Protein AF-A0A254S0J0-F1 (afdb_monomer)

Radius of gyration: 15.3 Å; Cα contacts (8 Å, |Δi|>4): 254; chains: 1; bounding box: 44×31×38 Å

Secondary structure (DSSP, 8-state):
--HHHHHHHHHHH-TTS-TTSHHHHHHHHHHHS--SSPPPHHHHHHHT-SSEEEEEEEEEESSHHHHHHHHHHH-GGGGG-SEEEEEEE-SSSS--HHHHHHHHHHHHHHHTTS----SSEEEEEE----------S---EEEEEEEEEE-

Sequence (151 aa):
MSINDATALIKKLSPLMDESSEVFRELAFFFGGSAKVMVNQADLTKFLGRKRLYRVIRLKGESYKDCVYQLVDDYPESMEALGMLRYYKAPAGKIQWQEIENAEIAMGKELTMNAYGWAPDAWTAFESGATKNDSEESPLHEMVAILAFDF

pLDDT: mean 86.56, std 13.16, range [40.75, 97.19]

Solvent-accessible surface area (backbone atoms only — not comparable to full-atom values): 8297 Å² total; per-residue (Å²): 100,49,43,68,58,30,45,53,50,47,42,72,69,42,69,84,63,54,76,87,38,68,63,46,49,51,52,20,44,68,59,10,42,84,49,75,40,87,71,65,72,68,39,57,58,46,54,59,38,86,65,60,38,76,50,75,47,80,34,72,19,94,37,52,45,50,25,44,50,48,43,55,73,78,37,57,65,65,65,70,23,44,12,38,41,35,37,39,40,28,49,63,43,71,70,61,62,68,50,53,52,53,18,54,53,47,44,51,61,72,45,60,81,47,89,63,67,40,46,34,69,47,63,39,35,36,61,40,79,77,71,87,66,96,56,96,62,78,64,50,20,35,36,39,38,41,37,25,30,79,107

Mean predicted aligned error: 5.88 Å

Nearest PDB structures (foldseek):
  4ei8-assembly1_A  TM=4.522E-01  e=3.931E-03  Bacillus cereus ATCC 10987
  1vk3-assembly1_A  TM=4.259E-01  e=3.931E-03  Thermotoga maritima
  7rro-assembly1_JC  TM=4.693E-01  e=1.307E-02  Bos taurus
  7ung-assembly1_RC  TM=4.710E-01  e=8.184E-02  Homo sapiens
  8ixd-assembly1_I  TM=4.248E-01  e=7.211E-02  Mus musculus

Foldseek 3Di:
DALVVQLVVLCVLPVPDDCPDPLNVVSSCLQHPPWPDHDDPVLSNQLSDPAKDKDKDKAWAQALLVSLVCCCPVPVCLQQFQAKEKEKEDLADDDPVVRVVVNVVSNCVSNVVRPRNHRYYYYTYDYPPDPPDVDPDDRIIMMMMMTIHHD

Structure (mmCIF, N/CA/C/O backbone):
data_AF-A0A254S0J0-F1
#
_entry.id   AF-A0A254S0J0-F1
#
loop_
_atom_site.group_PDB
_atom_site.id
_atom_site.type_symbol
_atom_site.label_atom_id
_atom_site.label_alt_id
_atom_site.label_comp_id
_atom_site.label_asym_id
_atom_site.label_entity_id
_atom_site.label_seq_id
_atom_site.pdbx_PDB_ins_code
_atom_site.Cartn_x
_atom_site.Cartn_y
_atom_site.Cartn_z
_atom_site.occupancy
_atom_site.B_iso_or_equiv
_atom_site.auth_seq_id
_atom_site.auth_comp_id
_atom_site.auth_asym_id
_atom_site.auth_atom_id
_atom_site.pdbx_PDB_model_num
ATOM 1 N N . MET A 1 1 ? -3.932 15.436 -5.992 1.00 80.44 1 MET A N 1
ATOM 2 C CA . MET A 1 1 ? -3.929 15.032 -7.414 1.00 80.44 1 MET A CA 1
ATOM 3 C C . MET A 1 1 ? -5.285 14.405 -7.688 1.00 80.44 1 MET A C 1
ATOM 5 O O . MET A 1 1 ? -5.782 13.754 -6.780 1.00 80.44 1 MET A O 1
ATOM 9 N N . SER A 1 2 ? -5.917 14.643 -8.840 1.00 87.31 2 SER A N 1
ATOM 10 C CA . SER A 1 2 ? -7.167 13.943 -9.179 1.00 87.31 2 SER A CA 1
ATOM 11 C C . SER A 1 2 ? -6.887 12.541 -9.740 1.00 87.31 2 SER A C 1
ATOM 13 O O . SER A 1 2 ? -5.776 12.262 -10.188 1.00 87.31 2 SER A O 1
ATOM 15 N N . ILE A 1 3 ? -7.896 11.665 -9.780 1.00 88.69 3 ILE A N 1
ATOM 16 C CA . ILE A 1 3 ? -7.792 10.341 -10.427 1.00 88.69 3 ILE A CA 1
ATOM 17 C C . ILE A 1 3 ? -7.349 10.460 -11.895 1.00 88.69 3 ILE A C 1
ATOM 19 O O . ILE A 1 3 ? -6.531 9.665 -12.358 1.00 88.69 3 ILE A O 1
ATOM 23 N N . ASN A 1 4 ? -7.828 11.476 -12.619 1.00 89.88 4 ASN A N 1
ATOM 24 C CA . ASN A 1 4 ? -7.462 11.695 -14.021 1.00 89.88 4 ASN A CA 1
ATOM 25 C C . ASN A 1 4 ? -5.982 12.075 -14.170 1.00 89.88 4 ASN A C 1
ATOM 27 O O . ASN A 1 4 ? -5.294 11.552 -15.046 1.00 89.88 4 ASN A O 1
ATOM 31 N N . ASP A 1 5 ? -5.475 12.929 -13.278 1.00 91.44 5 ASP A N 1
ATOM 32 C CA . ASP A 1 5 ? -4.057 13.303 -13.263 1.00 91.44 5 ASP A CA 1
ATOM 33 C C . ASP A 1 5 ? -3.169 12.096 -12.921 1.00 91.44 5 ASP A C 1
ATOM 35 O O . ASP A 1 5 ? -2.121 11.901 -13.540 1.00 91.44 5 ASP A O 1
ATOM 39 N N . ALA A 1 6 ? -3.602 11.257 -11.970 1.00 92.19 6 ALA A N 1
ATOM 40 C CA . ALA A 1 6 ? -2.890 10.040 -11.585 1.00 92.19 6 ALA A CA 1
ATOM 41 C C . ALA A 1 6 ? -2.831 9.042 -12.748 1.00 92.19 6 ALA A C 1
ATOM 43 O O . ALA A 1 6 ? -1.760 8.544 -13.083 1.00 92.19 6 ALA A O 1
ATOM 44 N N . THR A 1 7 ? -3.961 8.823 -13.420 1.00 94.44 7 THR A N 1
ATOM 45 C CA . THR A 1 7 ? -4.083 7.986 -14.625 1.00 94.44 7 THR A CA 1
ATOM 46 C C . THR A 1 7 ? -3.119 8.454 -15.717 1.00 94.44 7 THR A C 1
ATOM 48 O O . THR A 1 7 ? -2.338 7.658 -16.244 1.00 94.44 7 THR A O 1
ATOM 51 N N . ALA A 1 8 ? -3.108 9.756 -16.021 1.00 94.06 8 ALA A N 1
ATOM 52 C CA . ALA A 1 8 ? -2.209 10.330 -17.020 1.00 94.06 8 ALA A CA 1
ATOM 53 C C . ALA A 1 8 ? -0.730 10.141 -16.641 1.00 94.06 8 ALA A C 1
ATOM 55 O O . ALA A 1 8 ? 0.101 9.815 -17.494 1.00 94.06 8 ALA A O 1
ATOM 56 N N . LEU A 1 9 ? -0.394 10.302 -15.359 1.00 93.94 9 LEU A N 1
ATOM 57 C CA . LEU A 1 9 ? 0.963 10.095 -14.864 1.00 93.94 9 LEU A CA 1
ATOM 58 C C . LEU A 1 9 ? 1.385 8.619 -14.930 1.00 93.94 9 LEU A C 1
ATOM 60 O O . LEU A 1 9 ? 2.496 8.336 -15.379 1.00 93.94 9 LEU A O 1
ATOM 64 N N . ILE A 1 10 ? 0.507 7.680 -14.564 1.00 95.00 10 ILE A N 1
ATOM 65 C CA . ILE A 1 10 ? 0.769 6.237 -14.683 1.00 95.00 10 ILE A CA 1
ATOM 66 C C . ILE A 1 10 ? 1.038 5.878 -16.144 1.00 95.00 10 ILE A C 1
ATOM 68 O O . ILE A 1 10 ? 2.051 5.246 -16.425 1.00 95.00 10 ILE A O 1
ATOM 72 N N . LYS A 1 11 ? 0.212 6.339 -17.092 1.00 94.94 11 LYS A N 1
ATOM 73 C CA . LYS A 1 11 ? 0.430 6.082 -18.529 1.00 94.94 11 LYS A CA 1
ATOM 74 C C . LYS A 1 11 ? 1.704 6.718 -19.066 1.00 94.94 11 LYS A C 1
ATOM 76 O O . LYS A 1 11 ? 2.341 6.153 -19.949 1.00 94.94 11 LYS A O 1
ATOM 81 N N . LYS A 1 12 ? 2.109 7.871 -18.532 1.00 93.62 12 LYS A N 1
ATOM 82 C CA . LYS A 1 12 ? 3.391 8.490 -18.883 1.00 93.62 12 LYS A CA 1
ATOM 83 C C . LYS A 1 12 ? 4.580 7.646 -18.408 1.00 93.62 12 LYS A C 1
ATOM 85 O O . LYS A 1 12 ? 5.573 7.555 -19.124 1.00 93.62 12 LYS A O 1
ATOM 90 N N . LEU A 1 13 ? 4.495 7.067 -17.210 1.00 92.25 13 LEU A N 1
ATOM 91 C CA . LEU A 1 13 ? 5.580 6.303 -16.582 1.00 92.25 13 LEU A CA 1
ATOM 92 C C . LEU A 1 13 ? 5.623 4.833 -17.030 1.00 92.25 13 LEU A C 1
ATOM 94 O O . LEU A 1 13 ? 6.706 4.279 -17.196 1.00 92.25 13 LEU A O 1
ATOM 98 N N . SER A 1 14 ? 4.464 4.220 -17.268 1.00 92.19 14 SER A N 1
ATOM 99 C CA . SER A 1 14 ? 4.300 2.843 -17.739 1.00 92.19 14 SER A CA 1
ATOM 100 C C . SER A 1 14 ? 3.261 2.782 -18.873 1.00 92.19 14 SER A C 1
ATOM 102 O O . SER A 1 14 ? 2.102 2.419 -18.656 1.00 92.19 14 SER A O 1
ATOM 104 N N . PRO A 1 15 ? 3.646 3.145 -20.114 1.00 91.44 15 PRO A N 1
ATOM 105 C CA . PRO A 1 15 ? 2.708 3.269 -21.237 1.00 91.44 15 PRO A CA 1
ATOM 106 C C . PRO A 1 15 ? 1.987 1.971 -21.611 1.00 91.44 15 PRO A C 1
ATOM 108 O O . PRO A 1 15 ? 0.867 2.011 -22.121 1.00 91.44 15 PRO A O 1
ATOM 111 N N . LEU A 1 16 ? 2.633 0.832 -21.351 1.00 91.19 16 LEU A N 1
ATOM 112 C CA . LEU A 1 16 ? 2.136 -0.504 -21.683 1.00 91.19 16 LEU A CA 1
ATOM 113 C C . LEU A 1 16 ? 1.267 -1.119 -20.579 1.00 91.19 16 LEU A C 1
ATOM 115 O O . LEU A 1 16 ? 0.746 -2.213 -20.773 1.00 91.19 16 LEU A O 1
ATOM 119 N N . MET A 1 17 ? 1.110 -0.450 -19.432 1.00 92.12 17 MET A N 1
AT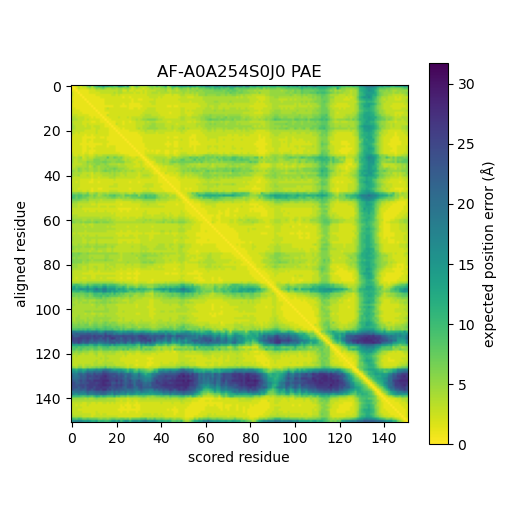OM 120 C CA . MET A 1 17 ? 0.212 -0.928 -18.386 1.00 92.12 17 MET A CA 1
ATOM 121 C C . MET A 1 17 ? -1.236 -0.895 -18.889 1.00 92.12 17 MET A C 1
ATOM 123 O O . MET A 1 17 ? -1.708 0.126 -19.408 1.00 92.12 17 MET A O 1
ATOM 127 N N . ASP A 1 18 ? -1.916 -2.029 -18.733 1.00 92.62 18 ASP A N 1
ATOM 128 C CA . ASP A 1 18 ? -3.320 -2.203 -19.082 1.00 92.62 18 ASP A CA 1
ATOM 129 C C . ASP A 1 18 ? -4.209 -1.433 -18.099 1.00 92.62 18 ASP A C 1
ATOM 131 O O . ASP A 1 18 ? -4.174 -1.663 -16.890 1.00 92.62 18 ASP A O 1
ATOM 135 N N . GLU A 1 19 ? -5.022 -0.524 -18.627 1.00 92.56 19 GLU A N 1
ATOM 136 C CA . GLU A 1 19 ? -5.937 0.328 -17.860 1.00 92.56 19 GLU A CA 1
ATOM 137 C C . GLU A 1 19 ? -7.095 -0.463 -17.242 1.00 92.56 19 GLU A C 1
ATOM 139 O O . GLU A 1 19 ? -7.679 -0.046 -16.240 1.00 92.56 19 GLU A O 1
ATOM 144 N N . SER A 1 20 ? -7.404 -1.634 -17.803 1.00 92.88 20 SER A N 1
ATOM 145 C CA . SER A 1 20 ? -8.383 -2.563 -17.246 1.00 92.88 20 SER A CA 1
ATOM 146 C C . SER A 1 20 ? -7.797 -3.471 -16.157 1.00 92.88 20 SER A C 1
ATOM 148 O O . SER A 1 20 ? -8.551 -4.170 -15.472 1.00 92.88 20 SER A O 1
ATOM 150 N N . SER A 1 21 ? -6.477 -3.436 -15.937 1.00 94.81 21 SER A N 1
ATOM 151 C CA . SER A 1 21 ? -5.835 -4.227 -14.887 1.00 94.81 21 SER A CA 1
ATOM 152 C C . SER A 1 21 ? -6.187 -3.712 -13.492 1.00 94.81 21 SER A C 1
ATOM 154 O O . SER A 1 21 ? -6.418 -2.522 -13.263 1.00 94.81 21 SER A O 1
ATOM 156 N N . GLU A 1 22 ? -6.211 -4.624 -12.523 1.00 95.44 22 GLU A N 1
ATOM 157 C CA . GLU A 1 22 ? -6.449 -4.264 -11.126 1.00 95.44 22 GLU A CA 1
ATOM 158 C C . GLU A 1 22 ? -5.361 -3.333 -10.583 1.00 95.44 22 GLU A C 1
ATOM 160 O O . GLU A 1 22 ? -5.672 -2.330 -9.950 1.00 95.44 22 GLU A O 1
ATOM 165 N N . VAL A 1 23 ? -4.099 -3.603 -10.917 1.00 95.81 23 VAL A N 1
ATOM 166 C CA . VAL A 1 23 ? -2.945 -2.787 -10.516 1.00 95.81 23 VAL A CA 1
ATOM 167 C C . VAL A 1 23 ? -3.116 -1.336 -10.961 1.00 95.81 23 VAL A C 1
ATOM 169 O O . VAL A 1 23 ? -2.917 -0.424 -10.162 1.00 95.81 23 VAL A O 1
ATOM 172 N N . PHE A 1 24 ? -3.525 -1.110 -12.213 1.00 96.38 24 PHE A N 1
ATOM 173 C CA . PHE A 1 24 ? -3.729 0.241 -12.731 1.00 96.38 24 PHE A CA 1
ATOM 174 C C . PHE A 1 24 ? -4.806 0.994 -11.946 1.00 96.38 24 PHE A C 1
ATOM 176 O O . PHE A 1 24 ? -4.580 2.128 -11.517 1.00 96.38 24 PHE A O 1
ATOM 183 N N . ARG A 1 25 ? -5.961 0.354 -11.713 1.00 95.56 25 ARG A N 1
ATOM 184 C CA . ARG A 1 25 ? -7.061 0.950 -10.940 1.00 95.56 25 ARG A CA 1
ATOM 185 C C . ARG A 1 25 ? -6.627 1.313 -9.525 1.00 95.56 25 ARG A C 1
ATOM 187 O O . ARG A 1 25 ? -6.928 2.410 -9.061 1.00 95.56 25 ARG A O 1
ATOM 194 N N . GLU A 1 26 ? -5.911 0.414 -8.858 1.00 96.19 26 GLU A N 1
ATOM 195 C CA . GLU A 1 26 ? -5.484 0.622 -7.476 1.00 96.19 26 GLU A CA 1
ATOM 196 C C . GLU A 1 26 ? -4.398 1.692 -7.350 1.00 96.19 26 GLU A C 1
ATOM 198 O O . GLU A 1 26 ? -4.452 2.506 -6.431 1.00 96.19 26 GLU A O 1
ATOM 203 N N . LEU A 1 27 ? -3.470 1.787 -8.306 1.00 96.19 27 LEU A N 1
ATOM 204 C CA . LEU A 1 27 ? -2.509 2.891 -8.360 1.00 96.19 27 LEU A CA 1
ATOM 205 C C . LEU A 1 27 ? -3.204 4.236 -8.607 1.00 96.19 27 LE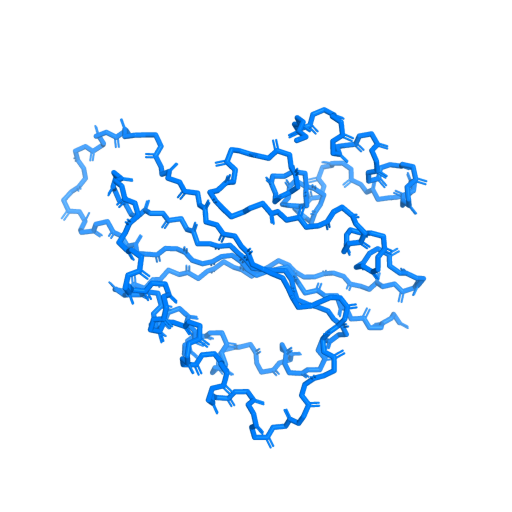U A C 1
ATOM 207 O O . LEU A 1 27 ? -2.895 5.225 -7.937 1.00 96.19 27 LEU A O 1
ATOM 211 N N . ALA A 1 28 ? -4.163 4.286 -9.535 1.00 95.25 28 ALA A N 1
ATOM 212 C CA . ALA A 1 28 ? -4.927 5.501 -9.807 1.00 95.25 28 ALA A CA 1
ATOM 213 C C . ALA A 1 28 ? -5.741 5.941 -8.578 1.00 95.25 28 ALA A C 1
ATOM 215 O O . ALA A 1 28 ? -5.799 7.133 -8.269 1.00 95.25 28 ALA A O 1
ATOM 216 N N . PHE A 1 29 ? -6.317 4.987 -7.843 1.00 94.38 29 PHE A N 1
ATOM 217 C CA . PHE A 1 29 ? -7.023 5.253 -6.594 1.00 94.38 29 PHE A CA 1
ATOM 218 C C . PHE A 1 29 ? -6.076 5.726 -5.481 1.00 94.38 29 PHE A C 1
ATOM 220 O O . PHE A 1 29 ? -6.347 6.746 -4.851 1.00 94.38 29 PHE A O 1
ATOM 227 N N . PHE A 1 30 ? -4.938 5.056 -5.283 1.00 95.19 30 PHE A N 1
ATOM 228 C CA . PHE A 1 30 ? -3.955 5.406 -4.254 1.00 95.19 30 PHE A CA 1
ATOM 229 C C . PHE A 1 30 ? -3.405 6.830 -4.426 1.00 95.19 30 PHE A C 1
ATOM 231 O O . PHE A 1 30 ? -3.352 7.594 -3.463 1.00 95.19 30 PHE A O 1
ATOM 238 N N . PHE A 1 31 ? -3.025 7.213 -5.651 1.00 94.38 31 PHE A N 1
ATOM 239 C CA . PHE A 1 31 ? -2.413 8.522 -5.926 1.00 94.38 31 PHE A CA 1
ATOM 240 C C . PHE A 1 31 ? -3.414 9.631 -6.279 1.00 94.38 31 PHE A C 1
ATOM 242 O O . PHE A 1 31 ? -3.084 10.812 -6.148 1.00 94.38 31 PHE A O 1
ATOM 249 N N . GLY A 1 32 ? -4.613 9.279 -6.747 1.00 90.06 32 GLY A N 1
ATOM 250 C CA . GLY A 1 32 ? -5.616 10.233 -7.229 1.00 90.06 32 GLY A CA 1
ATOM 251 C C . GLY A 1 32 ? -6.891 10.326 -6.391 1.00 90.06 32 GLY A C 1
ATOM 252 O O . GLY A 1 32 ? -7.705 11.222 -6.627 1.00 90.06 32 GLY A O 1
ATOM 253 N N . GLY A 1 33 ? -7.095 9.413 -5.441 1.00 86.19 33 GLY A N 1
ATOM 254 C CA . GLY A 1 33 ? -8.254 9.405 -4.554 1.00 86.19 33 GLY A CA 1
ATOM 255 C C . GLY A 1 33 ? -8.202 10.492 -3.477 1.00 86.19 33 GLY A C 1
ATOM 256 O O . GLY A 1 33 ? -7.207 11.196 -3.297 1.00 86.19 33 GLY A O 1
ATOM 257 N N . SER A 1 34 ? -9.286 10.607 -2.705 1.00 86.50 34 SER A N 1
ATOM 258 C CA . SER A 1 34 ? -9.398 11.518 -1.556 1.00 86.50 34 SER A CA 1
ATOM 259 C C . SER A 1 34 ? -8.666 10.975 -0.320 1.00 86.50 34 SER A C 1
ATOM 261 O O . SER A 1 34 ? -9.269 10.737 0.730 1.00 86.50 34 SER A O 1
ATOM 263 N N . ALA A 1 35 ? -7.368 10.742 -0.488 1.00 88.56 35 ALA A N 1
ATOM 264 C CA . ALA A 1 35 ? -6.451 10.231 0.516 1.00 88.56 35 ALA A CA 1
ATOM 265 C C . ALA A 1 35 ? -6.366 11.177 1.723 1.00 88.56 35 ALA A C 1
ATOM 267 O O . ALA A 1 35 ? -6.278 12.399 1.568 1.00 88.56 35 ALA A O 1
ATOM 268 N N . LYS A 1 36 ? -6.382 10.621 2.935 1.00 90.44 36 LYS A N 1
ATOM 269 C CA . LYS A 1 36 ? -6.274 11.402 4.180 1.00 90.44 36 LYS A CA 1
ATOM 270 C C . LYS A 1 36 ? -4.837 11.678 4.596 1.00 90.44 36 LYS A C 1
ATOM 272 O O . LYS A 1 36 ? -4.584 12.681 5.254 1.00 90.44 36 LYS A O 1
ATOM 277 N N . VAL A 1 37 ? -3.909 10.827 4.169 1.00 89.25 37 VAL A N 1
ATOM 278 C CA . VAL A 1 37 ? -2.471 11.084 4.247 1.00 89.25 37 VAL A CA 1
ATOM 279 C C . VAL A 1 37 ? -1.987 11.383 2.837 1.00 89.25 37 VAL A C 1
ATOM 281 O O . VAL A 1 37 ? -2.207 10.587 1.922 1.00 89.25 37 VAL A O 1
ATOM 284 N N . MET A 1 38 ? -1.375 12.551 2.642 1.00 86.81 38 MET A N 1
ATOM 285 C CA . MET A 1 38 ? -0.853 12.919 1.330 1.00 86.81 38 MET A CA 1
ATOM 286 C C . MET A 1 38 ? 0.323 12.019 0.960 1.00 86.81 38 MET A C 1
ATOM 288 O O . MET A 1 38 ? 1.332 11.985 1.659 1.00 86.81 38 MET A O 1
ATOM 292 N N . VAL A 1 39 ? 0.194 11.336 -0.173 1.00 87.88 39 VAL A N 1
ATOM 293 C CA . VAL A 1 39 ? 1.238 10.475 -0.729 1.00 87.88 39 VAL A CA 1
ATOM 294 C C . VAL A 1 39 ? 2.190 11.286 -1.607 1.00 87.88 39 VAL A C 1
ATOM 296 O O . VAL A 1 39 ? 1.774 12.205 -2.323 1.00 87.88 39 VAL A O 1
ATOM 299 N N . ASN A 1 40 ? 3.483 10.964 -1.565 1.00 91.00 40 ASN A N 1
ATOM 300 C CA . ASN A 1 40 ? 4.472 11.642 -2.392 1.00 91.00 40 ASN A CA 1
ATOM 301 C C . ASN A 1 40 ? 4.413 11.104 -3.828 1.00 91.00 40 ASN A C 1
ATOM 303 O O . ASN A 1 40 ? 4.586 9.917 -4.079 1.00 91.00 40 ASN A O 1
ATOM 307 N N . GLN A 1 41 ? 4.225 11.988 -4.806 1.00 87.56 41 GLN A N 1
ATOM 308 C CA . GLN A 1 41 ? 4.152 11.603 -6.221 1.00 87.56 41 GLN A CA 1
ATOM 309 C C . GLN A 1 41 ? 5.453 10.970 -6.739 1.00 87.56 41 GLN A C 1
ATOM 311 O O . GLN A 1 41 ? 5.429 10.179 -7.683 1.00 87.56 41 GLN A O 1
ATOM 316 N N . ALA A 1 42 ? 6.595 11.287 -6.118 1.00 90.62 42 ALA A N 1
ATOM 317 C CA . ALA A 1 42 ? 7.867 10.649 -6.439 1.00 90.62 42 ALA A CA 1
ATOM 318 C C . ALA A 1 42 ? 7.844 9.137 -6.152 1.00 90.62 42 ALA A C 1
ATOM 320 O O . ALA A 1 42 ? 8.560 8.383 -6.815 1.00 90.62 42 ALA A O 1
ATOM 321 N N . ASP A 1 43 ? 6.999 8.681 -5.223 1.00 93.12 43 ASP A N 1
ATOM 322 C CA . ASP A 1 43 ? 6.867 7.264 -4.893 1.00 93.12 43 ASP A CA 1
ATOM 323 C C . ASP A 1 43 ? 6.220 6.486 -6.037 1.00 93.12 43 ASP A C 1
ATOM 325 O O . ASP A 1 43 ? 6.673 5.386 -6.329 1.00 93.12 43 ASP A O 1
ATOM 329 N N . LEU A 1 44 ? 5.286 7.080 -6.793 1.00 94.12 44 LEU A N 1
ATOM 330 C CA . LEU A 1 44 ? 4.749 6.445 -8.002 1.00 94.12 44 LEU A CA 1
ATOM 331 C C . LEU A 1 44 ? 5.856 6.162 -9.024 1.00 94.12 44 LEU A C 1
ATOM 333 O O . LEU A 1 44 ? 5.899 5.088 -9.614 1.00 94.12 44 LEU A O 1
ATOM 337 N N . THR A 1 45 ? 6.779 7.110 -9.212 1.00 91.94 45 THR A N 1
ATOM 338 C CA . THR A 1 45 ? 7.901 6.940 -10.152 1.00 91.94 45 THR A CA 1
ATOM 339 C C . THR A 1 45 ? 8.839 5.820 -9.710 1.00 91.94 45 THR A C 1
ATOM 341 O O . THR A 1 45 ? 9.280 5.029 -10.539 1.00 91.94 45 THR A O 1
ATOM 344 N N . LYS A 1 46 ? 9.135 5.734 -8.408 1.00 91.94 46 LYS A N 1
ATOM 345 C CA . LYS A 1 46 ? 9.971 4.660 -7.850 1.00 91.94 46 LYS A CA 1
ATOM 346 C C . LYS A 1 46 ? 9.276 3.300 -7.947 1.00 91.94 46 LYS A C 1
ATOM 348 O O . LYS A 1 46 ? 9.900 2.323 -8.350 1.00 91.94 46 LYS A O 1
ATOM 353 N N . PHE A 1 47 ? 7.985 3.255 -7.619 1.00 94.00 47 PHE A N 1
ATOM 354 C CA . PHE A 1 47 ? 7.172 2.041 -7.631 1.00 94.00 47 PHE A CA 1
ATOM 355 C C . PHE A 1 47 ? 6.994 1.488 -9.052 1.00 94.00 47 PHE A C 1
ATOM 357 O O . PHE A 1 47 ? 7.109 0.284 -9.279 1.00 94.00 47 PHE A O 1
ATOM 364 N N . LEU A 1 48 ? 6.811 2.374 -10.038 1.00 92.81 48 LEU A N 1
ATOM 365 C CA . LEU A 1 48 ? 6.777 2.044 -11.467 1.00 92.81 48 LEU A CA 1
ATOM 366 C C . LEU A 1 48 ? 8.168 1.814 -12.086 1.00 92.81 48 LEU A C 1
ATOM 368 O O . LEU A 1 48 ? 8.353 2.008 -13.286 1.00 92.81 48 LEU A O 1
ATOM 372 N N . GLY A 1 49 ? 9.156 1.429 -11.273 1.00 85.06 49 GLY A N 1
ATOM 373 C CA . GLY A 1 49 ? 10.527 1.178 -11.704 1.00 85.06 49 GLY A CA 1
ATOM 374 C C . GLY A 1 49 ? 10.643 0.217 -12.896 1.00 85.06 49 GLY A C 1
ATOM 375 O O . GLY A 1 49 ? 9.694 -0.436 -13.329 1.00 85.06 49 GLY A O 1
ATOM 376 N N . ARG A 1 50 ? 11.848 0.113 -13.462 1.00 80.06 50 ARG A N 1
ATOM 377 C CA . ARG A 1 50 ? 12.083 -0.759 -14.623 1.00 80.06 50 ARG A CA 1
ATOM 378 C C . ARG A 1 50 ? 11.864 -2.226 -14.248 1.00 80.06 50 ARG A C 1
ATOM 380 O O . ARG A 1 50 ? 12.339 -2.642 -13.199 1.00 80.06 50 ARG A O 1
ATOM 387 N N . LYS A 1 51 ? 11.236 -2.981 -15.163 1.00 84.31 51 LYS A N 1
ATOM 388 C CA . LYS A 1 51 ? 11.048 -4.442 -15.085 1.00 84.31 51 LYS A CA 1
ATOM 389 C C . LYS A 1 51 ? 10.407 -4.888 -13.767 1.00 84.31 51 LYS A C 1
ATOM 391 O O . LYS A 1 51 ? 11.021 -5.592 -12.982 1.00 84.31 51 LYS A O 1
ATOM 396 N N . ARG A 1 52 ? 9.179 -4.437 -13.513 1.00 89.19 52 ARG A N 1
ATOM 397 C CA . ARG A 1 52 ? 8.438 -4.828 -12.314 1.00 89.19 52 ARG A CA 1
ATOM 398 C C . ARG A 1 52 ? 7.241 -5.697 -12.650 1.00 89.19 52 ARG A C 1
ATOM 400 O O . ARG A 1 52 ? 6.523 -5.426 -13.614 1.00 89.19 52 ARG A O 1
ATOM 407 N N . LEU A 1 53 ? 7.030 -6.705 -11.815 1.00 92.38 53 LEU A N 1
ATOM 408 C CA . LEU A 1 53 ? 5.767 -7.419 -11.692 1.00 92.38 53 LEU A CA 1
ATOM 409 C C . LEU A 1 53 ? 4.981 -6.826 -10.529 1.00 92.38 53 LEU A C 1
ATOM 411 O O . LEU A 1 53 ? 5.567 -6.377 -9.547 1.00 92.38 53 LEU A O 1
ATOM 415 N N . TYR A 1 54 ? 3.656 -6.821 -10.636 1.00 94.88 54 TYR A N 1
ATOM 416 C CA . TYR A 1 54 ? 2.794 -6.218 -9.626 1.00 94.88 54 TYR A CA 1
ATOM 417 C C . TYR A 1 54 ? 1.747 -7.201 -9.131 1.00 94.88 54 TYR A C 1
ATOM 419 O O . TYR A 1 54 ? 1.192 -7.972 -9.916 1.00 94.88 54 TYR A O 1
ATOM 427 N N . ARG A 1 55 ? 1.431 -7.116 -7.840 1.00 95.38 55 ARG A N 1
ATOM 428 C CA . ARG A 1 55 ? 0.346 -7.873 -7.214 1.00 95.38 55 ARG A CA 1
ATOM 429 C C . ARG A 1 55 ? -0.494 -6.950 -6.349 1.00 95.38 55 ARG A C 1
ATOM 431 O O . ARG A 1 55 ? 0.051 -6.138 -5.610 1.00 95.38 55 ARG A O 1
ATOM 438 N N . VAL A 1 56 ? -1.810 -7.089 -6.444 1.00 97.00 56 VAL A N 1
ATOM 439 C CA . VAL A 1 56 ? -2.756 -6.450 -5.527 1.00 97.00 56 VAL A CA 1
ATOM 440 C C . VAL A 1 56 ? -3.255 -7.513 -4.559 1.00 97.00 56 VAL A C 1
ATOM 442 O O . VAL A 1 56 ? -3.654 -8.596 -4.981 1.00 97.00 56 VAL A O 1
ATOM 445 N N . ILE A 1 57 ? -3.222 -7.200 -3.269 1.00 96.62 57 ILE A N 1
ATOM 446 C CA . ILE A 1 57 ? -3.721 -8.042 -2.185 1.00 96.62 57 ILE A CA 1
ATOM 447 C C . ILE A 1 57 ? -4.786 -7.242 -1.442 1.00 96.62 57 ILE A C 1
ATOM 449 O O . ILE A 1 57 ? -4.567 -6.076 -1.112 1.00 96.62 57 ILE A O 1
ATOM 453 N N . ARG A 1 58 ? -5.944 -7.857 -1.187 1.00 96.12 58 ARG A N 1
ATOM 454 C CA . ARG A 1 58 ? -7.053 -7.253 -0.438 1.00 96.12 58 ARG A CA 1
ATOM 455 C C . ARG A 1 58 ? -7.352 -8.110 0.771 1.00 96.12 58 ARG A C 1
ATOM 457 O O . ARG A 1 58 ? -7.652 -9.290 0.621 1.00 96.12 58 ARG A O 1
ATOM 464 N N . LEU A 1 59 ? -7.297 -7.499 1.940 1.00 94.75 59 LEU A N 1
ATOM 465 C CA . LEU A 1 59 ? -7.445 -8.179 3.216 1.00 94.75 59 LEU A CA 1
ATOM 466 C C . LEU A 1 59 ? -8.598 -7.547 3.966 1.00 94.75 59 LEU A C 1
ATOM 468 O O . LEU A 1 59 ? -8.767 -6.325 3.936 1.00 94.75 59 LEU A O 1
ATOM 472 N N . LYS A 1 60 ? -9.400 -8.396 4.602 1.00 93.38 60 LYS A N 1
ATOM 473 C CA . LYS A 1 60 ? -10.514 -7.983 5.447 1.00 93.38 60 LYS A CA 1
ATOM 474 C C . LYS A 1 60 ? -10.374 -8.655 6.800 1.00 93.38 60 LYS A C 1
ATOM 476 O O . LYS A 1 60 ? -10.161 -9.863 6.872 1.00 93.38 60 LYS A O 1
ATOM 481 N N . GLY A 1 61 ? -10.502 -7.877 7.862 1.00 91.06 61 GLY A N 1
ATOM 482 C CA . GLY A 1 61 ? -10.319 -8.360 9.223 1.00 91.06 61 GLY A CA 1
ATOM 483 C C . GLY A 1 61 ? -11.206 -7.637 10.220 1.00 91.06 61 GLY A C 1
ATOM 484 O O . GLY A 1 61 ? -11.818 -6.609 9.915 1.00 91.06 61 GLY A O 1
ATOM 485 N N . GLU A 1 62 ? -11.263 -8.178 11.432 1.00 90.12 62 GLU A N 1
ATOM 486 C CA . GLU A 1 62 ? -11.956 -7.537 12.551 1.00 90.12 62 GLU A CA 1
ATOM 487 C C . GLU A 1 62 ? -11.254 -6.235 12.955 1.00 90.12 62 GLU A C 1
ATOM 489 O O . GLU A 1 62 ? -11.908 -5.282 13.374 1.00 90.12 62 GLU A O 1
ATOM 494 N N . SER A 1 63 ? -9.943 -6.144 12.719 1.00 91.62 63 SER A N 1
ATOM 495 C CA . SER A 1 63 ? -9.124 -4.942 12.848 1.00 91.62 63 SER A CA 1
ATOM 496 C C . SER A 1 63 ? -8.139 -4.783 11.680 1.00 91.62 63 SER A C 1
ATOM 498 O O . SER A 1 63 ? -7.817 -5.735 10.963 1.00 91.62 63 SER A O 1
ATOM 500 N N . TYR A 1 64 ? -7.577 -3.580 11.507 1.00 93.81 64 TYR A N 1
ATOM 501 C CA . TYR A 1 64 ? -6.448 -3.390 10.584 1.00 93.81 64 TYR A CA 1
ATOM 502 C C . TYR A 1 64 ? -5.224 -4.215 10.982 1.00 93.81 64 TYR A C 1
ATOM 504 O O . TYR A 1 64 ? -4.454 -4.620 10.118 1.00 93.81 64 TYR A O 1
ATOM 512 N N . LYS A 1 65 ? -5.052 -4.493 12.278 1.00 93.88 65 LYS A N 1
ATOM 513 C CA . LYS A 1 65 ? -3.966 -5.334 12.775 1.00 93.88 65 LYS A CA 1
ATOM 514 C C . LYS A 1 65 ? -4.117 -6.780 12.294 1.00 93.88 65 LYS A C 1
ATOM 516 O O . LYS A 1 65 ? -3.131 -7.374 11.877 1.00 93.88 65 LYS A O 1
ATOM 521 N N . ASP A 1 66 ? -5.338 -7.307 12.263 1.00 93.81 66 ASP A N 1
ATOM 522 C CA . ASP A 1 66 ? -5.598 -8.642 11.707 1.00 93.81 66 ASP A CA 1
ATOM 523 C C . ASP A 1 66 ? -5.297 -8.687 10.211 1.00 93.81 66 ASP A C 1
ATOM 525 O O . ASP A 1 66 ? -4.756 -9.672 9.725 1.00 93.81 66 ASP A O 1
ATOM 529 N N . CYS A 1 67 ? -5.566 -7.597 9.485 1.00 94.62 67 CYS A N 1
ATOM 530 C CA . CYS A 1 67 ? -5.167 -7.493 8.082 1.00 94.62 67 CYS A CA 1
ATOM 531 C C . CYS A 1 67 ? -3.639 -7.538 7.922 1.00 94.62 67 CYS A C 1
ATOM 533 O O . CYS A 1 67 ? -3.146 -8.104 6.955 1.00 94.62 67 CYS A O 1
ATOM 535 N N . VAL A 1 68 ? -2.875 -6.955 8.850 1.00 93.25 68 VAL A N 1
ATOM 536 C CA . VAL A 1 68 ? -1.407 -7.051 8.831 1.00 93.25 68 VAL A CA 1
ATOM 537 C C . VAL A 1 68 ? -0.950 -8.485 9.072 1.00 93.25 68 VAL A C 1
ATOM 539 O O . VAL A 1 68 ? -0.101 -8.970 8.333 1.00 93.25 68 VAL A O 1
ATOM 542 N N . TYR A 1 69 ? -1.533 -9.180 10.050 1.00 92.56 69 TYR A N 1
ATOM 543 C CA . TYR A 1 69 ? -1.191 -10.580 10.303 1.00 92.56 69 TYR A CA 1
ATOM 544 C C . TYR A 1 69 ? -1.527 -11.480 9.114 1.00 92.56 69 TYR A C 1
ATOM 546 O O . TYR A 1 69 ? -0.660 -12.218 8.666 1.00 92.56 69 TYR A O 1
ATOM 554 N N . GLN A 1 70 ? -2.710 -11.327 8.512 1.00 94.56 70 GLN A N 1
ATOM 555 C CA . GLN A 1 70 ? -3.058 -12.036 7.274 1.00 94.56 70 GLN A CA 1
ATOM 556 C C . GLN A 1 70 ? -2.061 -11.751 6.142 1.00 94.56 70 GLN A C 1
ATOM 558 O O . GLN A 1 70 ? -1.700 -12.654 5.398 1.00 94.56 70 GLN A O 1
ATOM 563 N N . LEU A 1 71 ? -1.582 -10.508 5.997 1.00 93.25 71 LEU A N 1
ATOM 564 C CA . LEU A 1 71 ? -0.582 -10.184 4.976 1.00 93.25 71 LEU A CA 1
ATOM 565 C C . LEU A 1 71 ? 0.714 -10.975 5.188 1.00 93.25 71 LEU A C 1
ATOM 567 O O . LEU A 1 71 ? 1.281 -11.477 4.225 1.00 93.25 71 LEU A O 1
ATOM 571 N N . VAL A 1 72 ? 1.186 -11.058 6.430 1.00 89.69 72 VAL A N 1
ATOM 572 C CA . VAL A 1 72 ? 2.448 -11.728 6.768 1.00 89.69 72 VAL A CA 1
ATOM 573 C C . VAL A 1 72 ? 2.308 -13.248 6.673 1.00 89.69 72 VAL A C 1
ATOM 575 O O . VAL A 1 72 ? 3.182 -13.902 6.105 1.00 89.69 72 VAL A O 1
ATOM 578 N N . ASP A 1 73 ? 1.205 -13.791 7.185 1.00 91.38 73 ASP A N 1
ATOM 579 C CA . ASP A 1 73 ? 0.979 -15.233 7.283 1.00 91.38 73 ASP A CA 1
ATOM 580 C C . ASP A 1 73 ? 0.580 -15.847 5.933 1.00 91.38 73 ASP A C 1
ATOM 582 O O . ASP A 1 73 ? 1.119 -16.886 5.542 1.00 91.38 73 ASP A O 1
ATOM 586 N N . ASP A 1 74 ? -0.325 -15.196 5.193 1.00 95.12 74 ASP A N 1
ATOM 587 C CA . ASP A 1 74 ? -0.886 -15.741 3.949 1.00 95.12 74 ASP A CA 1
ATOM 588 C C . ASP A 1 74 ? -0.118 -15.290 2.696 1.00 95.12 74 ASP A C 1
ATOM 590 O O . ASP A 1 74 ? -0.202 -15.945 1.654 1.00 95.12 74 ASP A O 1
ATOM 594 N N . TYR A 1 75 ? 0.634 -14.184 2.783 1.00 92.25 75 TYR A N 1
ATOM 595 C CA . TYR A 1 75 ? 1.401 -13.609 1.668 1.00 92.25 75 TYR A CA 1
ATOM 596 C C . TYR A 1 75 ? 2.856 -13.316 2.065 1.00 92.25 75 TYR A C 1
ATOM 598 O O . TYR A 1 75 ? 3.312 -12.162 1.994 1.00 92.25 75 TYR A O 1
ATOM 606 N N . PRO A 1 76 ? 3.629 -14.345 2.464 1.00 88.31 76 PRO A N 1
ATOM 607 C CA . PRO A 1 76 ? 5.012 -14.170 2.896 1.00 88.31 76 PRO A CA 1
ATOM 608 C C . PRO A 1 76 ? 5.909 -13.579 1.801 1.00 88.31 76 PRO A C 1
ATOM 610 O O . PRO A 1 76 ? 6.913 -12.939 2.116 1.00 88.31 76 PRO A O 1
ATOM 613 N N . GLU A 1 77 ? 5.542 -13.706 0.520 1.00 86.88 77 GLU A N 1
ATOM 614 C CA . GLU A 1 77 ? 6.257 -13.060 -0.584 1.00 86.88 77 GLU A CA 1
ATOM 615 C C . GLU A 1 77 ? 6.278 -11.532 -0.466 1.00 86.88 77 GLU A C 1
ATOM 617 O O . GLU A 1 77 ? 7.147 -10.885 -1.041 1.00 86.88 77 GLU A O 1
ATOM 622 N N . SER A 1 78 ? 5.369 -10.926 0.304 1.00 88.12 78 SER A N 1
ATOM 623 C CA . SER A 1 78 ? 5.393 -9.485 0.574 1.00 88.12 78 SER A CA 1
ATOM 624 C C . SER A 1 78 ? 6.732 -9.012 1.157 1.00 88.12 78 SER A C 1
ATOM 626 O O . SER A 1 78 ? 7.160 -7.892 0.866 1.00 88.12 78 SER A O 1
ATOM 628 N N . MET A 1 79 ? 7.451 -9.881 1.876 1.00 84.69 79 MET A N 1
ATOM 629 C CA . MET A 1 79 ? 8.800 -9.614 2.386 1.00 84.69 79 MET A CA 1
ATOM 630 C C . MET A 1 79 ? 9.856 -9.472 1.280 1.00 84.69 79 MET A C 1
ATOM 632 O O . MET A 1 79 ? 10.845 -8.765 1.466 1.00 84.69 79 MET A O 1
ATOM 636 N N . GLU A 1 80 ? 9.654 -10.114 0.129 1.00 86.56 80 GLU A N 1
ATOM 637 C CA . GLU A 1 80 ? 10.556 -10.063 -1.030 1.00 86.56 80 GLU A CA 1
ATOM 638 C C . GLU A 1 80 ? 10.189 -8.946 -2.015 1.00 86.56 80 GLU A C 1
ATOM 640 O O . GLU A 1 80 ? 10.898 -8.712 -2.998 1.00 86.56 80 GLU A O 1
ATOM 645 N N . ALA A 1 81 ? 9.083 -8.236 -1.771 1.00 90.31 81 ALA A N 1
ATOM 646 C CA . ALA A 1 81 ? 8.706 -7.103 -2.597 1.00 90.31 81 ALA A CA 1
ATOM 647 C C . ALA A 1 81 ? 9.819 -6.043 -2.582 1.00 90.31 81 ALA A C 1
ATOM 649 O O . ALA A 1 81 ? 10.472 -5.774 -1.580 1.00 90.31 81 ALA A O 1
ATOM 650 N N . LEU A 1 82 ? 10.021 -5.395 -3.719 1.00 90.69 82 LEU A N 1
ATOM 651 C CA . LEU A 1 82 ? 10.938 -4.271 -3.8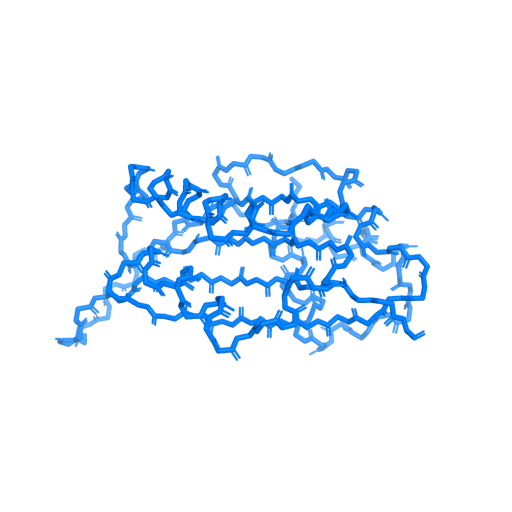79 1.00 90.69 82 LEU A CA 1
ATOM 652 C C . LEU A 1 82 ? 10.265 -2.928 -3.554 1.00 90.69 82 LEU A C 1
ATOM 654 O O . LEU A 1 82 ? 10.927 -1.894 -3.509 1.00 90.69 82 LEU A O 1
ATOM 658 N N . GLY A 1 83 ? 8.946 -2.917 -3.381 1.00 92.19 83 GLY A N 1
ATOM 659 C CA . GLY A 1 83 ? 8.165 -1.759 -2.967 1.00 92.19 83 GLY A CA 1
ATOM 660 C C . GLY A 1 83 ? 6.766 -2.185 -2.549 1.00 92.19 83 GLY A C 1
ATOM 661 O O . GLY A 1 83 ? 6.201 -3.114 -3.133 1.00 92.19 83 GLY A O 1
ATOM 662 N N . MET A 1 84 ? 6.210 -1.481 -1.569 1.00 93.75 84 MET A N 1
ATOM 663 C CA . MET A 1 84 ? 4.852 -1.686 -1.084 1.00 93.75 84 MET A CA 1
ATOM 664 C C . MET A 1 84 ? 4.142 -0.339 -0.968 1.00 93.75 84 MET A C 1
ATOM 666 O O . MET A 1 84 ? 4.599 0.578 -0.284 1.00 93.75 84 MET A O 1
ATOM 670 N N . LEU A 1 85 ? 2.986 -0.251 -1.616 1.00 96.06 85 LEU A N 1
ATOM 671 C CA . LEU A 1 85 ? 1.989 0.773 -1.333 1.00 96.06 85 LEU A CA 1
ATOM 672 C C . LEU A 1 85 ? 0.842 0.100 -0.600 1.00 96.06 85 LEU A C 1
ATOM 674 O O . LEU A 1 85 ? 0.386 -0.954 -1.037 1.00 96.06 85 LEU A O 1
ATOM 678 N N . ARG A 1 86 ? 0.343 0.687 0.480 1.00 95.44 86 ARG A N 1
ATOM 679 C CA . ARG A 1 86 ? -0.831 0.137 1.169 1.00 95.44 86 ARG A CA 1
ATOM 680 C C . ARG A 1 86 ? -1.821 1.208 1.548 1.00 95.44 86 ARG A C 1
ATOM 682 O O . ARG A 1 86 ? -1.447 2.327 1.875 1.00 95.44 86 ARG A O 1
ATOM 689 N N . TYR A 1 87 ? -3.097 0.884 1.530 1.00 95.62 87 TYR A N 1
ATOM 690 C CA . TYR A 1 87 ? -4.082 1.808 2.045 1.00 95.62 87 TYR A CA 1
ATOM 691 C C . TYR A 1 87 ? -5.141 1.117 2.881 1.00 95.62 87 TYR A C 1
ATOM 693 O O . TYR A 1 87 ? -5.502 -0.035 2.646 1.00 95.62 87 TYR A O 1
ATOM 701 N N . TYR A 1 88 ? -5.655 1.875 3.839 1.00 94.44 88 TYR A N 1
ATOM 702 C CA . TYR A 1 88 ? -6.701 1.450 4.753 1.00 94.44 88 TYR A CA 1
ATOM 703 C C . TYR A 1 88 ? -8.033 2.065 4.346 1.00 94.44 88 TYR A C 1
ATOM 705 O O . TYR A 1 88 ? -8.101 3.254 4.016 1.00 94.44 88 TYR A O 1
ATOM 713 N N . LYS A 1 89 ? -9.100 1.273 4.374 1.00 90.88 89 LYS A N 1
ATOM 714 C CA . LYS A 1 89 ? -10.467 1.765 4.194 1.00 90.88 89 LYS A CA 1
ATOM 715 C C . LYS A 1 89 ? -11.214 1.665 5.510 1.00 90.88 89 LYS A C 1
ATOM 717 O O . LYS A 1 89 ? -11.318 0.584 6.086 1.00 90.88 89 LYS A O 1
ATOM 722 N N . ALA A 1 90 ? -11.771 2.796 5.936 1.00 82.06 90 ALA A N 1
ATOM 723 C CA . ALA A 1 90 ? -12.616 2.833 7.117 1.00 82.06 90 ALA A CA 1
ATOM 724 C C . ALA A 1 90 ? -13.857 1.944 6.907 1.00 82.06 90 ALA A C 1
ATOM 726 O O . ALA A 1 90 ? -14.569 2.159 5.920 1.00 82.06 90 ALA A O 1
ATOM 727 N N . PRO A 1 91 ? -14.145 1.003 7.827 1.00 76.81 91 PRO A N 1
ATOM 728 C CA . PRO A 1 91 ? -15.310 0.122 7.733 1.00 76.81 91 PRO A CA 1
ATOM 729 C C . PRO A 1 91 ? -16.623 0.914 7.667 1.00 76.81 91 PRO A C 1
ATOM 731 O O . PRO A 1 91 ? -17.498 0.623 6.855 1.00 76.81 91 PRO A O 1
ATOM 734 N N . ALA A 1 92 ? -16.737 1.971 8.476 1.00 78.19 92 ALA A N 1
ATOM 735 C CA . ALA A 1 92 ? -17.814 2.947 8.395 1.00 78.19 92 ALA A CA 1
ATOM 736 C C . ALA A 1 92 ? -17.369 4.302 8.967 1.00 78.19 92 ALA A C 1
ATOM 738 O O . ALA A 1 92 ? -16.791 4.378 10.048 1.00 78.19 92 ALA A O 1
ATOM 739 N N . GLY A 1 93 ? -17.700 5.393 8.273 1.00 76.25 93 GLY A N 1
ATOM 740 C CA . GLY A 1 93 ? -17.510 6.747 8.792 1.00 76.25 93 GLY A CA 1
ATOM 741 C C . GLY A 1 93 ? -16.049 7.203 8.854 1.00 76.25 93 GLY A C 1
ATOM 742 O O . GLY A 1 93 ? -15.282 7.011 7.910 1.00 76.25 93 GLY A O 1
ATOM 743 N N . LYS A 1 94 ? -15.701 7.905 9.938 1.00 84.44 94 LYS A N 1
ATOM 744 C CA . LYS A 1 94 ? -14.383 8.527 10.111 1.00 84.44 94 LYS A CA 1
ATOM 745 C C . LYS A 1 94 ? -13.322 7.492 10.455 1.00 84.44 94 LYS A C 1
ATOM 747 O O . LYS A 1 94 ? -13.590 6.535 11.174 1.00 84.44 94 LYS A O 1
ATOM 752 N N . ILE A 1 95 ? -12.097 7.745 10.009 1.00 86.50 95 ILE A N 1
ATOM 753 C CA . ILE A 1 95 ? -10.945 6.912 10.364 1.00 86.50 95 ILE A CA 1
ATOM 754 C C . ILE A 1 95 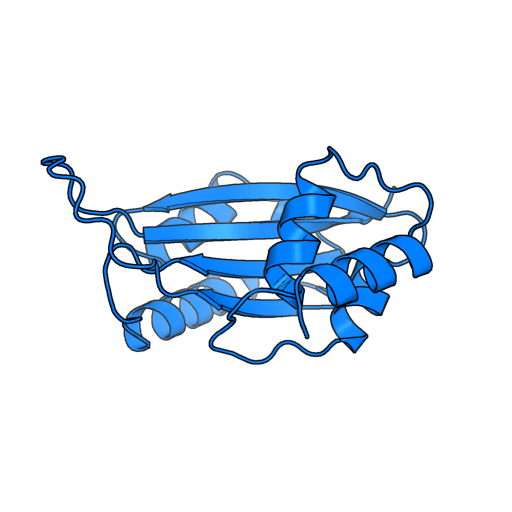? -10.661 7.007 11.864 1.00 86.50 95 ILE A C 1
ATOM 756 O O . ILE A 1 95 ? -10.484 8.098 12.413 1.00 86.50 95 ILE A O 1
ATOM 760 N N . GLN A 1 96 ? -10.541 5.846 12.502 1.00 89.94 96 GLN A N 1
ATOM 761 C CA . GLN A 1 96 ? -9.963 5.716 13.832 1.00 89.94 96 GLN A CA 1
ATOM 762 C C . GLN A 1 96 ? -8.438 5.633 13.709 1.00 89.94 96 GLN A C 1
ATOM 764 O O . GLN A 1 96 ? -7.866 4.568 13.489 1.00 89.94 96 GLN A O 1
AT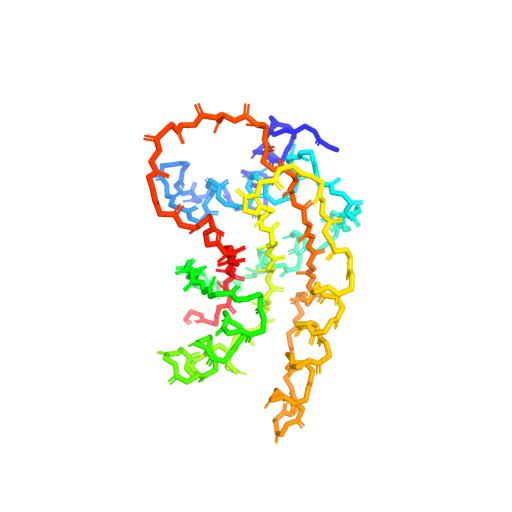OM 769 N N . TRP A 1 97 ? -7.759 6.777 13.822 1.00 91.31 97 TRP A N 1
ATOM 770 C CA . TRP A 1 97 ? -6.313 6.870 13.577 1.00 91.31 97 TRP A CA 1
ATOM 771 C C . TRP A 1 97 ? -5.470 5.942 14.453 1.00 91.31 97 TRP A C 1
ATOM 773 O O . TRP A 1 97 ? -4.472 5.410 13.977 1.00 91.31 97 TRP A O 1
ATOM 783 N N . GLN A 1 98 ? -5.904 5.694 15.691 1.00 92.69 98 GLN A N 1
ATOM 784 C CA . GLN A 1 98 ? -5.207 4.790 16.604 1.00 92.69 98 GLN A CA 1
ATOM 785 C C . GLN A 1 98 ? -5.139 3.352 16.072 1.00 92.69 98 GLN A C 1
ATOM 787 O O . GLN A 1 98 ? -4.149 2.662 16.292 1.00 92.69 98 GLN A O 1
ATOM 792 N N . GLU A 1 99 ? -6.169 2.887 15.362 1.00 92.12 99 GLU A N 1
ATOM 793 C CA . GLU A 1 99 ? -6.192 1.534 14.798 1.00 92.12 99 GLU A CA 1
ATOM 794 C C . GLU A 1 99 ? -5.207 1.401 13.633 1.00 92.12 99 GLU A C 1
ATOM 796 O O . GLU A 1 99 ? -4.534 0.378 13.519 1.00 92.12 99 GLU A O 1
ATOM 801 N N . ILE A 1 100 ? -5.076 2.448 12.809 1.00 92.75 100 ILE A N 1
ATOM 802 C CA . ILE A 1 100 ? -4.076 2.496 11.734 1.00 92.75 100 ILE A CA 1
ATOM 803 C C . ILE A 1 100 ? -2.669 2.558 12.325 1.00 92.75 100 ILE A C 1
ATOM 805 O O . ILE A 1 100 ? -1.810 1.792 11.909 1.00 92.75 100 ILE A O 1
ATOM 809 N N . GLU A 1 101 ? -2.429 3.408 13.325 1.00 92.94 101 GLU A N 1
ATOM 810 C CA . GLU A 1 101 ? -1.125 3.484 13.995 1.00 92.94 101 GLU A CA 1
ATOM 811 C C . GLU A 1 101 ? -0.729 2.131 14.603 1.00 92.94 101 GLU A C 1
ATOM 813 O O . GLU A 1 101 ? 0.394 1.666 14.416 1.00 92.94 101 GLU A O 1
ATOM 818 N N . ASN A 1 102 ? -1.665 1.447 15.265 1.00 93.00 102 ASN A N 1
ATOM 819 C CA . ASN A 1 102 ? -1.427 0.112 15.811 1.00 93.00 102 ASN A CA 1
ATOM 820 C C . ASN A 1 102 ? -1.097 -0.914 14.716 1.00 93.00 102 ASN A C 1
ATOM 822 O O . ASN A 1 102 ? -0.249 -1.782 14.936 1.00 93.00 102 ASN A O 1
ATOM 826 N N . ALA A 1 103 ? -1.749 -0.823 13.554 1.00 93.00 103 ALA A N 1
ATOM 827 C CA . ALA A 1 103 ? -1.465 -1.676 12.405 1.00 93.00 103 ALA A CA 1
ATOM 828 C C . ALA A 1 103 ? -0.086 -1.377 11.802 1.00 93.00 103 ALA A C 1
ATOM 830 O O . ALA A 1 103 ? 0.677 -2.304 11.566 1.00 93.00 103 ALA A O 1
ATOM 831 N N . GLU A 1 104 ? 0.284 -0.109 11.636 1.00 93.12 104 GLU A N 1
ATOM 832 C CA . GLU A 1 104 ? 1.604 0.312 11.148 1.00 93.12 104 GLU A CA 1
ATOM 833 C C . GLU A 1 104 ? 2.736 -0.109 12.099 1.00 93.12 104 GLU A C 1
ATOM 835 O O . GLU A 1 104 ? 3.782 -0.592 11.664 1.00 93.12 104 GLU A O 1
ATOM 840 N N . ILE A 1 105 ? 2.515 -0.013 13.414 1.00 91.31 105 ILE A N 1
ATOM 841 C CA . ILE A 1 105 ? 3.456 -0.522 14.421 1.00 91.31 105 ILE A CA 1
ATOM 842 C C . ILE A 1 105 ? 3.585 -2.046 14.323 1.00 91.31 105 ILE A C 1
ATOM 844 O O . ILE A 1 105 ? 4.695 -2.569 14.437 1.00 91.31 105 ILE A O 1
ATOM 848 N N . ALA A 1 106 ? 2.474 -2.769 14.144 1.00 90.69 106 ALA A N 1
ATOM 849 C CA . ALA A 1 106 ? 2.503 -4.217 13.952 1.00 90.69 106 ALA A CA 1
ATOM 850 C C . ALA A 1 106 ? 3.243 -4.584 12.659 1.00 90.69 106 ALA A C 1
ATOM 852 O O . ALA A 1 106 ? 4.136 -5.418 12.704 1.00 90.69 106 ALA A O 1
ATOM 853 N N . MET A 1 107 ? 2.964 -3.885 11.557 1.00 89.38 107 MET A N 1
ATOM 854 C CA . MET A 1 107 ? 3.626 -4.052 10.261 1.00 89.38 107 MET A CA 1
ATOM 855 C C . MET A 1 107 ? 5.142 -3.922 10.417 1.00 89.38 107 MET A C 1
ATOM 857 O O . MET A 1 107 ? 5.887 -4.824 10.047 1.00 89.38 107 MET A O 1
ATOM 861 N N . GLY A 1 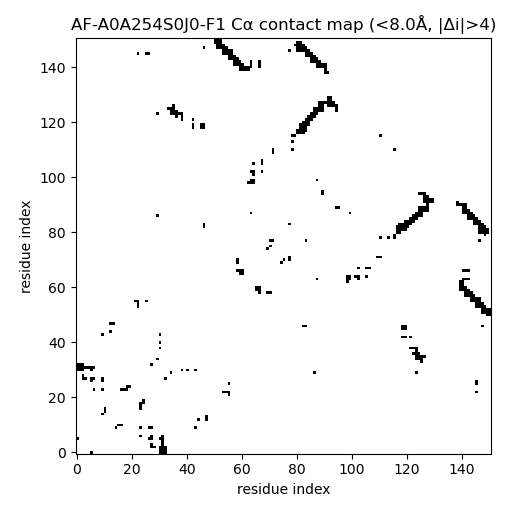108 ? 5.600 -2.849 11.070 1.00 85.75 108 GLY A N 1
ATOM 862 C CA . GLY A 1 108 ? 7.015 -2.662 11.371 1.00 85.75 108 GLY A CA 1
ATOM 863 C C . GLY A 1 108 ? 7.594 -3.788 12.233 1.00 85.75 108 GLY A C 1
ATOM 864 O O . GLY A 1 108 ? 8.687 -4.262 11.952 1.00 85.75 108 GLY A O 1
ATOM 865 N N . LYS A 1 109 ? 6.889 -4.265 13.264 1.00 85.44 109 LYS A N 1
ATOM 866 C CA . LYS A 1 109 ? 7.387 -5.343 14.142 1.00 85.44 109 LYS A CA 1
ATOM 867 C C . LYS A 1 109 ? 7.488 -6.696 13.447 1.00 85.44 109 LYS A C 1
ATOM 869 O O . LYS A 1 109 ? 8.517 -7.347 13.580 1.00 85.44 109 LYS A O 1
ATOM 874 N N . GLU A 1 110 ? 6.456 -7.096 12.718 1.00 81.06 110 GLU A N 1
ATOM 875 C CA . GLU A 1 110 ? 6.442 -8.392 12.035 1.00 81.06 110 GLU A CA 1
ATOM 876 C C . GLU A 1 110 ? 7.469 -8.422 10.896 1.00 81.06 110 GLU A C 1
ATOM 878 O O . GLU A 1 110 ? 8.136 -9.429 10.671 1.00 81.06 110 GLU A O 1
ATOM 883 N N . LEU A 1 111 ? 7.676 -7.287 10.222 1.00 70.62 111 LEU A N 1
ATOM 884 C CA . LEU A 1 111 ? 8.564 -7.228 9.065 1.00 70.62 111 LEU A CA 1
ATOM 885 C C . LEU A 1 111 ? 10.000 -6.840 9.400 1.00 70.62 111 LEU A C 1
ATOM 887 O O . LEU A 1 111 ? 10.882 -7.173 8.627 1.00 70.62 111 LEU A O 1
ATOM 891 N N . THR A 1 112 ? 10.290 -6.214 10.547 1.00 58.88 112 THR A N 1
ATOM 892 C CA . THR A 1 112 ? 11.676 -5.890 10.964 1.00 58.88 112 THR A CA 1
ATOM 893 C C . THR A 1 112 ? 12.567 -7.114 11.186 1.00 58.88 112 THR A C 1
ATOM 895 O O . THR A 1 112 ? 13.786 -6.957 11.282 1.00 58.88 112 THR A O 1
ATOM 898 N N . MET A 1 113 ? 12.013 -8.331 11.221 1.00 51.16 113 MET A N 1
ATOM 899 C CA . MET A 1 113 ? 12.807 -9.563 11.296 1.00 51.16 113 MET A CA 1
ATOM 900 C C . MET A 1 113 ? 13.608 -9.848 10.011 1.00 51.16 113 MET A C 1
ATOM 902 O O . MET A 1 113 ? 14.629 -10.529 10.085 1.00 51.16 113 MET A O 1
ATOM 906 N N . ASN A 1 114 ? 13.232 -9.253 8.875 1.00 50.41 114 ASN A N 1
ATOM 907 C CA . ASN A 1 114 ? 14.049 -9.149 7.666 1.00 50.41 114 ASN A CA 1
ATOM 908 C C . ASN A 1 114 ? 14.161 -7.661 7.322 1.00 50.41 114 ASN A C 1
ATOM 910 O O . ASN A 1 114 ? 13.148 -6.989 7.235 1.00 50.41 114 ASN A O 1
ATOM 914 N N . ALA A 1 115 ? 15.354 -7.098 7.130 1.00 50.00 115 ALA A N 1
ATOM 915 C CA . ALA A 1 115 ? 15.484 -5.698 6.710 1.00 50.00 115 ALA A CA 1
ATOM 916 C C . ALA A 1 115 ? 14.796 -5.480 5.342 1.00 50.00 115 ALA A C 1
ATOM 918 O O . ALA A 1 115 ? 15.422 -5.653 4.297 1.00 50.00 115 ALA A O 1
ATOM 919 N N . TYR A 1 116 ? 13.498 -5.165 5.342 1.00 59.59 116 TYR A N 1
ATOM 920 C CA . TYR A 1 116 ? 12.694 -5.061 4.133 1.00 59.59 116 TYR A CA 1
ATOM 921 C C . TYR A 1 116 ? 13.149 -3.829 3.349 1.00 59.59 116 TYR A C 1
ATOM 923 O O . TYR A 1 116 ? 13.230 -2.714 3.863 1.00 59.59 116 TYR A O 1
ATOM 931 N N . GLY A 1 117 ? 13.518 -4.047 2.088 1.00 66.50 117 GLY A N 1
ATOM 932 C CA . GLY A 1 117 ? 14.092 -3.026 1.209 1.00 66.50 117 GLY A CA 1
ATOM 933 C C . GLY A 1 117 ? 13.049 -2.232 0.427 1.00 66.50 117 GLY A C 1
ATOM 934 O O . GLY A 1 117 ? 13.361 -1.752 -0.663 1.00 66.50 117 GLY A O 1
ATOM 935 N N . TRP A 1 118 ? 11.809 -2.145 0.922 1.00 83.00 118 TRP A N 1
ATOM 936 C CA . TRP A 1 118 ? 10.700 -1.538 0.189 1.00 83.00 118 TRP A CA 1
ATOM 937 C C . TRP A 1 118 ? 11.004 -0.090 -0.185 1.00 83.00 118 TRP A C 1
ATOM 939 O O . TRP A 1 118 ? 11.148 0.793 0.659 1.00 83.00 118 TRP A O 1
ATOM 949 N N . ALA A 1 119 ? 11.086 0.155 -1.487 1.00 85.69 119 ALA A N 1
ATOM 950 C CA . ALA A 1 119 ? 11.361 1.461 -2.047 1.00 85.69 119 ALA A CA 1
ATOM 951 C C . ALA A 1 119 ? 10.446 1.691 -3.265 1.00 85.69 119 ALA A C 1
ATOM 953 O O . ALA A 1 119 ? 10.796 1.309 -4.386 1.00 85.69 119 ALA A O 1
ATOM 954 N N . PRO A 1 120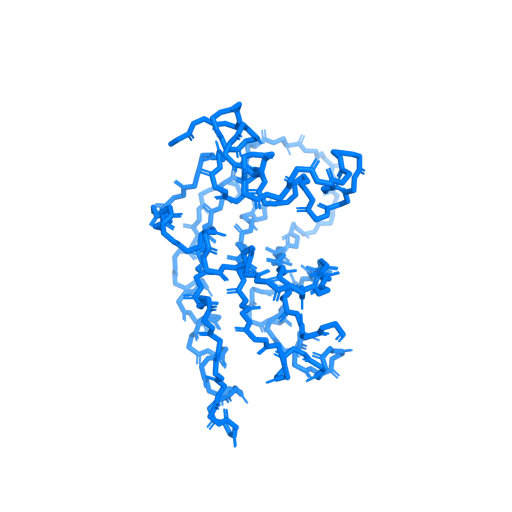 ? 9.283 2.344 -3.083 1.00 89.94 120 PRO A N 1
ATOM 955 C CA . PRO A 1 120 ? 8.815 3.012 -1.862 1.00 89.94 120 PRO A CA 1
ATOM 956 C C . PRO A 1 120 ? 8.143 2.070 -0.847 1.00 89.94 120 PRO A C 1
ATOM 958 O O . PRO A 1 120 ? 7.607 1.028 -1.218 1.00 89.94 120 PRO A O 1
ATOM 961 N N . ASP A 1 121 ? 8.135 2.510 0.410 1.00 91.75 121 ASP A N 1
ATOM 962 C CA . ASP A 1 121 ? 7.217 2.088 1.472 1.00 91.75 121 ASP A CA 1
ATOM 963 C C . ASP A 1 121 ? 6.307 3.286 1.768 1.00 91.75 121 ASP A C 1
ATOM 965 O O . ASP A 1 121 ? 6.756 4.287 2.332 1.00 91.75 121 ASP A O 1
ATOM 969 N N . ALA A 1 122 ? 5.063 3.242 1.293 1.00 93.06 122 ALA A N 1
ATOM 970 C CA . ALA A 1 122 ? 4.125 4.343 1.477 1.00 93.06 122 ALA A CA 1
ATOM 971 C C . ALA A 1 122 ? 2.726 3.836 1.800 1.00 93.06 122 ALA A C 1
ATOM 973 O O . ALA A 1 122 ? 2.269 2.815 1.278 1.00 93.06 122 ALA A O 1
ATOM 974 N N . TRP A 1 123 ? 2.012 4.607 2.617 1.00 94.50 123 TRP A N 1
ATOM 975 C CA . TRP A 1 123 ? 0.647 4.282 2.981 1.00 94.50 123 TRP A CA 1
ATOM 976 C C . TRP A 1 123 ? -0.279 5.490 2.991 1.00 94.50 123 TRP A C 1
ATOM 978 O O . TRP A 1 123 ? 0.147 6.643 3.080 1.00 94.50 123 TRP A O 1
ATOM 988 N N . THR A 1 124 ? -1.576 5.217 2.875 1.00 94.81 124 THR A N 1
ATOM 989 C CA . THR A 1 124 ? -2.618 6.221 3.083 1.00 94.81 124 THR A CA 1
ATOM 990 C C . THR A 1 124 ? -3.900 5.594 3.617 1.00 94.81 124 THR A C 1
ATOM 992 O O . THR A 1 124 ? -3.975 4.395 3.874 1.00 94.81 124 THR A O 1
ATOM 995 N N . ALA A 1 125 ? -4.924 6.408 3.822 1.00 94.12 125 ALA A N 1
ATOM 996 C CA . ALA A 1 125 ? -6.214 5.958 4.298 1.00 94.12 125 ALA A CA 1
ATOM 997 C C . ALA A 1 125 ? -7.341 6.699 3.587 1.00 94.12 125 ALA A C 1
ATOM 999 O O . ALA A 1 125 ? -7.217 7.881 3.246 1.00 94.12 125 ALA A O 1
ATOM 1000 N N . PHE A 1 126 ? -8.452 5.999 3.403 1.00 91.50 126 PHE A N 1
ATOM 1001 C CA . PHE A 1 126 ? -9.657 6.505 2.772 1.00 91.50 126 PHE A CA 1
ATOM 1002 C C . PHE A 1 126 ? -10.844 6.295 3.708 1.00 91.50 126 PHE A C 1
ATOM 1004 O O . PHE A 1 126 ? -11.059 5.212 4.253 1.00 91.50 126 PHE A O 1
ATOM 1011 N N . GLU A 1 127 ? -11.633 7.348 3.889 1.00 88.25 127 GLU A N 1
ATOM 1012 C CA . GLU A 1 127 ? -12.936 7.225 4.538 1.00 88.25 127 GLU A CA 1
ATOM 1013 C C . GLU A 1 127 ? -13.927 6.663 3.523 1.00 88.25 127 GLU A C 1
ATOM 1015 O O . GLU A 1 127 ? -14.011 7.156 2.395 1.00 88.25 127 GLU A O 1
ATOM 1020 N N . SER A 1 128 ? -14.687 5.645 3.921 1.00 75.31 128 SER A N 1
ATOM 1021 C CA . SER A 1 128 ? -15.811 5.191 3.113 1.00 75.31 128 SER A CA 1
ATOM 1022 C C . SER A 1 128 ? -16.911 6.253 3.163 1.00 75.31 128 SER A C 1
ATOM 1024 O O . SER A 1 128 ? -17.335 6.685 4.240 1.00 75.31 128 SER A O 1
ATOM 1026 N N . GLY A 1 129 ? -17.368 6.704 1.992 1.00 60.38 129 GLY A N 1
ATOM 1027 C CA . GLY A 1 129 ? -18.555 7.544 1.892 1.00 60.38 129 GLY A CA 1
ATOM 1028 C C . GLY A 1 129 ? -19.742 6.726 2.375 1.00 60.38 129 GLY A C 1
ATOM 1029 O O . GLY A 1 129 ? -20.135 5.791 1.689 1.00 60.38 129 GLY A O 1
ATOM 1030 N N . ALA A 1 130 ? -20.246 7.043 3.571 1.00 43.91 130 ALA A N 1
ATOM 1031 C CA . ALA A 1 130 ? -21.266 6.286 4.290 1.00 43.91 130 ALA A CA 1
ATOM 1032 C C . ALA A 1 130 ? -22.414 5.825 3.376 1.00 43.91 130 ALA A C 1
ATOM 1034 O O . ALA A 1 130 ? -23.397 6.536 3.176 1.00 43.91 130 ALA A O 1
ATOM 1035 N N . THR A 1 131 ? -22.306 4.611 2.850 1.00 43.41 131 THR A N 1
ATOM 1036 C CA . THR A 1 131 ? -23.440 3.864 2.328 1.00 43.41 131 THR A CA 1
ATOM 1037 C C . THR A 1 131 ? -23.857 2.977 3.479 1.00 43.41 131 THR A C 1
ATOM 1039 O O . THR A 1 131 ? -23.228 1.965 3.772 1.00 43.41 131 THR A O 1
ATOM 1042 N N . LYS A 1 132 ? -24.872 3.443 4.212 1.00 40.75 132 LYS A N 1
ATOM 1043 C CA . LYS A 1 132 ? -25.633 2.609 5.137 1.00 40.75 132 LYS A CA 1
ATOM 1044 C C . LYS A 1 132 ? -26.306 1.528 4.296 1.00 40.75 132 LYS A C 1
ATOM 1046 O O . LYS A 1 132 ? -27.420 1.728 3.827 1.00 40.75 132 LYS A O 1
ATOM 1051 N N . ASN A 1 133 ? -25.595 0.447 4.024 1.00 43.00 133 ASN A N 1
ATOM 1052 C CA . ASN A 1 133 ? -26.238 -0.773 3.587 1.00 43.00 133 ASN A CA 1
ATOM 1053 C C . ASN A 1 133 ? -26.621 -1.514 4.862 1.00 43.00 133 ASN A C 1
ATOM 1055 O O . ASN A 1 133 ? -25.765 -1.784 5.703 1.00 43.00 133 ASN A O 1
ATOM 1059 N N . ASP A 1 134 ? -27.921 -1.757 5.008 1.00 43.66 134 ASP A N 1
ATOM 1060 C CA . ASP A 1 134 ? -28.564 -2.523 6.077 1.00 43.66 134 ASP A CA 1
ATOM 1061 C C . ASP A 1 134 ? -28.177 -4.014 5.991 1.00 43.66 134 ASP A C 1
ATOM 1063 O O . ASP A 1 134 ? -29.016 -4.893 5.810 1.00 43.66 134 ASP A O 1
ATOM 1067 N N . SER A 1 135 ? -26.882 -4.308 6.049 1.00 49.09 135 SER A N 1
ATOM 1068 C CA . SER A 1 135 ? -26.341 -5.657 6.166 1.00 49.09 135 SER A CA 1
ATOM 1069 C C . SER A 1 135 ? -25.874 -5.858 7.605 1.00 49.09 135 SER A C 1
ATOM 1071 O O . SER A 1 135 ? -25.029 -5.109 8.084 1.00 49.09 135 SER A O 1
ATOM 1073 N N . GLU A 1 136 ? -26.429 -6.864 8.284 1.00 51.22 136 GLU A N 1
ATOM 1074 C CA . GLU A 1 136 ? -26.170 -7.235 9.689 1.00 51.22 136 GLU A CA 1
ATOM 1075 C C . GLU A 1 136 ? -24.732 -7.726 9.969 1.00 51.22 136 GLU A C 1
ATOM 1077 O O . GLU A 1 136 ? -24.425 -8.164 11.076 1.00 51.22 136 GLU A O 1
ATOM 1082 N N . GLU A 1 137 ? -23.831 -7.650 8.990 1.00 57.12 137 GLU A N 1
ATOM 1083 C CA . GLU A 1 137 ? -22.416 -7.948 9.180 1.00 57.12 137 GLU A CA 1
ATOM 1084 C C . GLU A 1 137 ? -21.700 -6.712 9.731 1.00 57.12 137 GLU A C 1
ATOM 1086 O O . GLU A 1 137 ? -21.724 -5.635 9.128 1.00 57.12 137 GLU A O 1
ATOM 1091 N N . SER A 1 138 ? -21.048 -6.870 10.888 1.00 60.12 138 SER A N 1
ATOM 1092 C CA . SER A 1 138 ? -20.133 -5.867 11.435 1.00 60.12 138 SER A CA 1
ATOM 1093 C C . SER A 1 138 ? -19.177 -5.407 10.333 1.00 60.12 138 SER A C 1
ATOM 1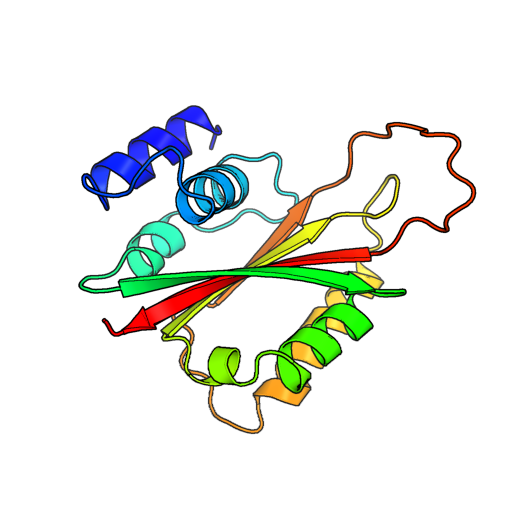095 O O . SER A 1 138 ? -18.539 -6.253 9.700 1.00 60.12 138 SER A O 1
ATOM 1097 N N . PRO A 1 139 ? -19.068 -4.095 10.063 1.00 73.81 139 PRO A N 1
ATOM 1098 C CA . PRO A 1 139 ? -18.298 -3.634 8.925 1.00 73.81 139 PRO A CA 1
ATOM 1099 C C . PRO A 1 139 ? -16.819 -3.961 9.171 1.00 73.81 139 PRO A C 1
ATOM 1101 O O . PRO A 1 139 ? -16.214 -3.482 10.129 1.00 73.81 139 PRO A O 1
ATOM 1104 N N . LEU A 1 140 ? -16.264 -4.838 8.332 1.00 83.69 140 LEU A N 1
ATOM 1105 C CA . LEU A 1 140 ? -14.885 -5.305 8.451 1.00 83.69 140 LEU A CA 1
ATOM 1106 C C . LEU A 1 140 ? -13.902 -4.218 8.020 1.00 83.69 140 LEU A C 1
ATOM 1108 O O . LEU A 1 140 ? -14.144 -3.477 7.062 1.00 83.69 140 LEU A O 1
ATOM 1112 N N . HIS A 1 141 ? -12.764 -4.167 8.702 1.00 90.25 141 HIS A N 1
ATOM 1113 C CA . HIS A 1 141 ? -11.634 -3.339 8.312 1.00 90.25 141 HIS A CA 1
ATOM 1114 C C . HIS A 1 141 ? -11.019 -3.896 7.033 1.00 90.25 141 HIS A C 1
ATOM 1116 O O . HIS A 1 141 ? -10.806 -5.102 6.936 1.00 90.25 141 HIS A O 1
ATOM 1122 N N . GLU A 1 142 ? -10.720 -3.034 6.059 1.00 93.19 142 GLU A N 1
ATOM 1123 C CA . GLU A 1 142 ? -10.076 -3.443 4.808 1.00 93.19 142 GLU A CA 1
ATOM 1124 C C . GLU A 1 142 ? -8.708 -2.770 4.659 1.00 93.19 142 GLU A C 1
ATOM 1126 O O . GLU A 1 142 ? -8.572 -1.551 4.811 1.00 93.19 142 GLU A O 1
ATOM 1131 N N . MET A 1 143 ? -7.706 -3.574 4.308 1.00 95.06 143 MET A N 1
ATOM 1132 C CA . MET A 1 143 ? -6.392 -3.120 3.864 1.00 95.06 143 MET A CA 1
ATOM 1133 C C . MET A 1 143 ? -6.147 -3.629 2.447 1.00 95.06 143 MET A C 1
ATOM 1135 O O . MET A 1 143 ? -6.367 -4.804 2.149 1.00 95.06 143 MET A O 1
ATOM 1139 N N . VAL A 1 144 ? -5.657 -2.756 1.574 1.00 96.69 144 VAL A N 1
ATOM 1140 C CA . VAL A 1 144 ? -5.210 -3.139 0.233 1.00 96.69 144 VAL A CA 1
ATOM 1141 C C . VAL A 1 144 ? -3.728 -2.851 0.115 1.00 96.69 144 VAL A C 1
ATOM 1143 O O . VAL A 1 144 ? -3.305 -1.723 0.360 1.00 96.69 144 VAL A O 1
ATOM 1146 N N . ALA A 1 145 ? -2.953 -3.858 -0.273 1.00 96.50 145 ALA A N 1
ATOM 1147 C CA . ALA A 1 145 ? -1.529 -3.743 -0.547 1.00 96.50 145 ALA A CA 1
ATOM 1148 C C . ALA A 1 145 ? -1.268 -3.922 -2.047 1.00 96.50 145 ALA A C 1
ATOM 1150 O O . ALA A 1 145 ? -1.795 -4.833 -2.684 1.00 96.50 145 ALA A O 1
ATOM 1151 N N . ILE A 1 146 ? -0.445 -3.046 -2.610 1.00 97.19 146 ILE A N 1
ATOM 1152 C CA . ILE A 1 146 ? 0.066 -3.112 -3.974 1.00 97.19 146 ILE A CA 1
ATOM 1153 C C . ILE A 1 146 ? 1.561 -3.379 -3.852 1.00 97.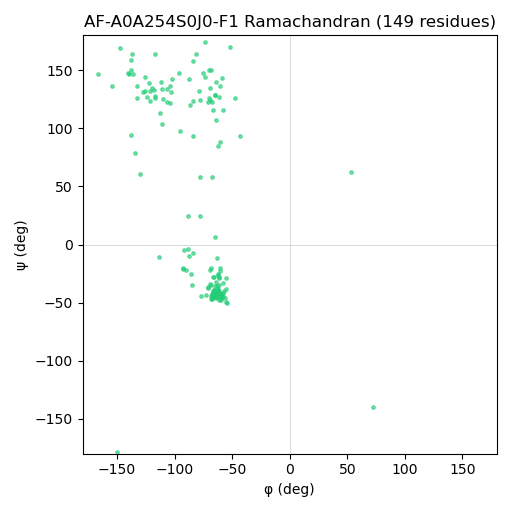19 146 ILE A C 1
ATOM 1155 O O . ILE A 1 146 ? 2.317 -2.543 -3.352 1.00 97.19 146 ILE A O 1
ATOM 1159 N N . LEU A 1 147 ? 1.977 -4.555 -4.300 1.00 95.25 147 LEU A N 1
ATOM 1160 C CA . LEU A 1 147 ? 3.355 -5.021 -4.240 1.00 95.25 147 LEU A CA 1
ATOM 1161 C C . LEU A 1 147 ? 4.015 -4.876 -5.601 1.00 95.25 147 LEU A C 1
ATOM 1163 O O . LEU A 1 147 ? 3.379 -5.130 -6.627 1.00 95.25 147 LEU A O 1
ATOM 1167 N N . ALA A 1 148 ? 5.290 -4.505 -5.599 1.00 94.62 148 ALA A N 1
ATOM 1168 C CA . ALA A 1 148 ? 6.144 -4.521 -6.777 1.00 94.62 148 ALA A CA 1
ATOM 1169 C C . ALA A 1 148 ? 7.297 -5.508 -6.571 1.00 94.62 148 ALA A C 1
ATOM 1171 O O . ALA A 1 148 ? 8.043 -5.384 -5.605 1.00 94.62 148 ALA A O 1
ATOM 1172 N N . PHE A 1 149 ? 7.489 -6.422 -7.512 1.00 91.75 149 PHE A N 1
ATOM 1173 C CA . PHE A 1 149 ? 8.542 -7.440 -7.530 1.00 91.75 149 PHE A CA 1
ATOM 1174 C C . PHE A 1 149 ? 9.468 -7.236 -8.725 1.00 91.75 149 PHE A C 1
ATOM 1176 O O . PHE A 1 149 ? 9.107 -6.519 -9.661 1.00 91.75 149 PHE A O 1
ATOM 1183 N N . ASP A 1 150 ? 10.643 -7.862 -8.704 1.00 87.31 150 ASP A N 1
ATOM 1184 C CA . ASP A 1 150 ? 11.470 -7.974 -9.911 1.00 87.31 150 ASP A CA 1
ATOM 1185 C C . ASP A 1 150 ? 10.789 -8.900 -10.939 1.00 87.31 150 ASP A C 1
ATOM 1187 O O . ASP A 1 150 ? 10.011 -9.779 -10.558 1.00 87.31 150 ASP A O 1
ATOM 1191 N N . PHE A 1 151 ? 11.030 -8.656 -12.229 1.00 75.25 151 PHE A N 1
ATOM 1192 C CA . PHE A 1 151 ? 10.497 -9.465 -13.337 1.00 75.25 151 PHE A CA 1
ATOM 1193 C C . PHE A 1 151 ? 11.433 -10.615 -13.712 1.00 75.25 151 PHE A C 1
ATOM 1195 O O . PHE A 1 151 ? 12.635 -10.338 -13.937 1.00 75.25 151 PHE A O 1
#